Protein AF-A0A839UEH8-F1 (afdb_monomer_lite)

Structure (mmCIF, N/CA/C/O backbone):
data_AF-A0A839UEH8-F1
#
_entry.id   AF-A0A839UEH8-F1
#
loop_
_atom_site.group_PDB
_atom_site.id
_atom_site.type_symbol
_atom_site.label_atom_id
_atom_site.label_alt_id
_atom_site.label_comp_id
_atom_site.label_asym_i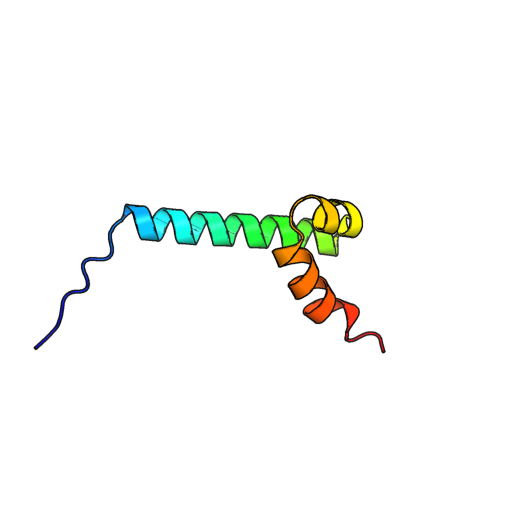d
_atom_site.label_entity_id
_atom_site.label_seq_id
_atom_site.pdbx_PDB_ins_code
_atom_site.Cartn_x
_atom_site.Cartn_y
_atom_site.Cartn_z
_atom_site.occupancy
_atom_site.B_iso_or_equiv
_atom_site.auth_seq_id
_atom_site.auth_comp_id
_atom_site.auth_asym_id
_atom_site.auth_atom_id
_atom_site.pdbx_PDB_model_num
ATOM 1 N N . MET A 1 1 ? -14.667 -8.850 36.475 1.00 37.69 1 MET A N 1
ATOM 2 C CA . MET A 1 1 ? -14.725 -7.415 36.132 1.00 37.69 1 MET A CA 1
ATOM 3 C C . MET A 1 1 ? -14.525 -7.310 34.634 1.00 37.69 1 MET A C 1
ATOM 5 O O . MET A 1 1 ? -13.403 -7.477 34.182 1.00 37.69 1 MET A O 1
ATOM 9 N N . SER A 1 2 ? -15.604 -7.160 33.867 1.00 45.53 2 SER A N 1
ATOM 10 C CA . SER A 1 2 ? -15.515 -7.042 32.409 1.00 45.53 2 SER A CA 1
ATOM 11 C C . SER A 1 2 ? -15.520 -5.564 32.061 1.00 45.53 2 SER A C 1
ATOM 13 O O . SER A 1 2 ? -16.559 -4.909 32.123 1.00 45.53 2 SER A O 1
ATOM 15 N N . THR A 1 3 ? -14.340 -5.021 31.785 1.00 49.34 3 THR A N 1
ATOM 16 C CA . THR A 1 3 ? -14.178 -3.645 31.324 1.00 49.34 3 THR A CA 1
ATOM 17 C C . THR A 1 3 ? -14.732 -3.579 29.905 1.00 49.34 3 THR A C 1
ATOM 19 O O . THR A 1 3 ? -14.098 -4.045 28.963 1.00 49.34 3 THR A O 1
ATOM 22 N N . ILE A 1 4 ? -15.955 -3.070 29.757 1.00 57.69 4 ILE A N 1
ATOM 23 C CA . ILE A 1 4 ? -16.542 -2.776 28.450 1.00 57.69 4 ILE A CA 1
ATOM 24 C C . ILE A 1 4 ? -15.713 -1.626 27.877 1.00 57.69 4 ILE A C 1
ATOM 26 O O . ILE A 1 4 ? -15.863 -0.479 28.298 1.00 57.69 4 ILE A O 1
ATOM 30 N N . GLN A 1 5 ? -14.788 -1.947 26.971 1.00 59.66 5 GLN A N 1
ATOM 31 C CA . GLN A 1 5 ? -14.133 -0.945 26.141 1.00 59.66 5 GLN A CA 1
ATOM 32 C C . GLN A 1 5 ? -15.235 -0.323 25.286 1.00 59.66 5 GLN A C 1
ATOM 34 O O . GLN A 1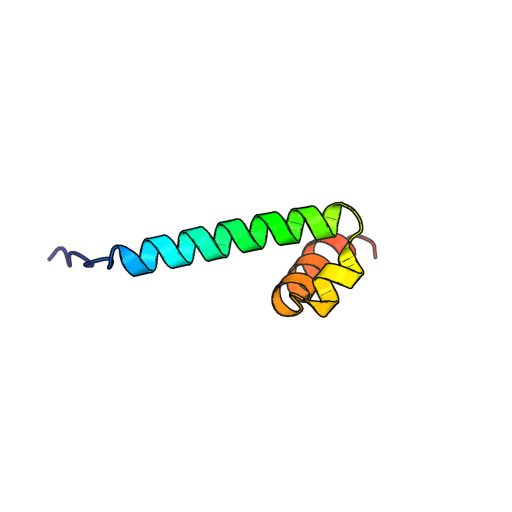 5 ? -15.798 -0.971 24.408 1.00 59.66 5 GLN A O 1
ATOM 39 N N . ARG A 1 6 ? -15.612 0.914 25.612 1.00 56.81 6 ARG A N 1
ATOM 40 C CA . ARG A 1 6 ? -16.371 1.761 24.697 1.00 56.81 6 ARG A CA 1
ATOM 41 C C . ARG A 1 6 ? -15.434 2.054 23.535 1.00 56.81 6 ARG A C 1
ATOM 43 O O . ARG A 1 6 ? -14.619 2.959 23.617 1.00 56.81 6 ARG A O 1
ATOM 50 N N . THR A 1 7 ? -15.502 1.234 22.501 1.00 63.00 7 THR A N 1
ATOM 51 C CA . THR A 1 7 ? -14.918 1.558 21.209 1.00 63.00 7 THR A CA 1
ATOM 52 C C . THR A 1 7 ? -15.778 2.662 20.612 1.00 63.00 7 THR A C 1
ATOM 54 O O . THR A 1 7 ? -16.958 2.452 20.319 1.00 63.00 7 THR A O 1
ATOM 57 N N . ASP A 1 8 ? -15.224 3.866 20.508 1.00 65.75 8 ASP A N 1
ATOM 58 C CA . ASP A 1 8 ? -15.892 4.969 19.836 1.00 65.75 8 ASP A CA 1
ATOM 59 C C . ASP A 1 8 ? -16.149 4.570 18.370 1.00 65.75 8 ASP A C 1
ATOM 61 O O . ASP A 1 8 ? -15.208 4.252 17.640 1.00 65.75 8 ASP A O 1
ATOM 65 N N . PRO A 1 9 ? -17.405 4.576 17.894 1.00 63.09 9 PRO A N 1
ATOM 66 C CA . PRO A 1 9 ? -17.745 4.118 16.545 1.00 63.09 9 PRO A CA 1
ATOM 67 C C . PRO A 1 9 ? -17.111 4.976 15.440 1.00 63.09 9 PRO A C 1
ATOM 69 O O . PRO A 1 9 ? -17.031 4.548 14.293 1.00 63.09 9 PRO A O 1
ATOM 72 N N . SER A 1 10 ? -16.655 6.188 15.767 1.00 64.19 10 SER A N 1
ATOM 73 C CA . SER A 1 10 ? -15.865 7.033 14.871 1.00 64.19 10 SER A CA 1
ATOM 74 C C . SER A 1 10 ? -14.423 6.555 14.711 1.00 64.19 10 SER A C 1
ATOM 76 O O . SER A 1 10 ? -13.871 6.726 13.633 1.00 64.19 10 SER A O 1
ATOM 78 N N . ALA A 1 11 ? -13.820 5.964 15.748 1.00 64.62 11 ALA A N 1
ATOM 79 C CA . ALA A 1 11 ? -12.464 5.423 15.674 1.00 64.62 11 ALA A CA 1
ATOM 80 C C . ALA A 1 11 ? -12.426 4.175 14.782 1.00 64.62 11 ALA A C 1
ATOM 82 O O . ALA A 1 11 ? -11.615 4.122 13.865 1.00 64.62 11 ALA A O 1
ATOM 83 N N . ILE A 1 12 ? -13.403 3.272 14.953 1.00 71.62 12 ILE A N 1
ATOM 84 C CA . ILE A 1 12 ? -13.547 2.060 14.128 1.00 71.62 12 ILE A CA 1
ATOM 85 C C . ILE A 1 12 ? -13.623 2.419 12.637 1.00 71.62 12 ILE A C 1
ATOM 87 O O . ILE A 1 12 ? -12.924 1.834 11.819 1.00 71.62 12 ILE A O 1
ATOM 91 N N . ARG A 1 13 ? -14.416 3.438 12.282 1.00 77.00 13 ARG A N 1
ATOM 92 C CA . ARG A 1 13 ? -14.553 3.878 10.886 1.00 77.00 13 ARG A CA 1
ATOM 93 C C . ARG A 1 13 ? -13.263 4.447 10.305 1.00 77.00 13 ARG A C 1
ATOM 95 O O . ARG A 1 13 ? -13.021 4.286 9.117 1.00 77.00 13 ARG A O 1
ATOM 102 N N . THR A 1 14 ? -12.461 5.139 11.111 1.00 82.88 14 THR A N 1
ATOM 103 C CA . THR A 1 14 ? -11.167 5.662 10.657 1.00 82.88 14 THR A CA 1
ATOM 104 C C . THR A 1 14 ? -10.186 4.522 10.415 1.00 82.88 14 THR A C 1
ATOM 106 O O . THR A 1 14 ? -9.549 4.506 9.370 1.00 82.88 14 THR A O 1
ATOM 109 N N . GLU A 1 15 ? -10.123 3.539 11.316 1.00 86.38 15 GLU A N 1
ATOM 110 C CA . GLU A 1 15 ? -9.267 2.357 11.152 1.00 86.38 15 GLU A CA 1
ATOM 111 C C . GLU A 1 15 ? -9.651 1.544 9.904 1.00 86.38 15 GLU A C 1
ATOM 113 O O . GLU A 1 15 ? -8.776 1.120 9.149 1.00 86.38 15 GLU A O 1
ATOM 118 N N . GLU A 1 16 ? -10.953 1.374 9.643 1.00 90.00 16 GLU A N 1
ATOM 119 C CA . GLU A 1 16 ? -11.449 0.733 8.417 1.00 90.00 16 GLU A CA 1
ATOM 120 C C . GLU A 1 16 ? -11.014 1.507 7.162 1.00 90.00 16 GLU A C 1
ATOM 122 O O . GLU A 1 16 ? -10.472 0.911 6.233 1.00 90.00 16 GLU A O 1
ATOM 127 N N . LEU A 1 17 ? -11.155 2.836 7.163 1.00 91.75 17 LEU A N 1
ATOM 128 C CA . LEU A 1 17 ? -10.742 3.684 6.039 1.00 91.75 17 LEU A CA 1
ATOM 129 C C . LEU A 1 17 ? -9.225 3.676 5.811 1.00 91.75 17 LEU A C 1
ATOM 131 O O . LEU A 1 17 ? -8.774 3.691 4.665 1.00 91.75 17 LEU A O 1
ATOM 135 N N . GLU A 1 18 ? -8.423 3.661 6.877 1.00 92.94 18 GLU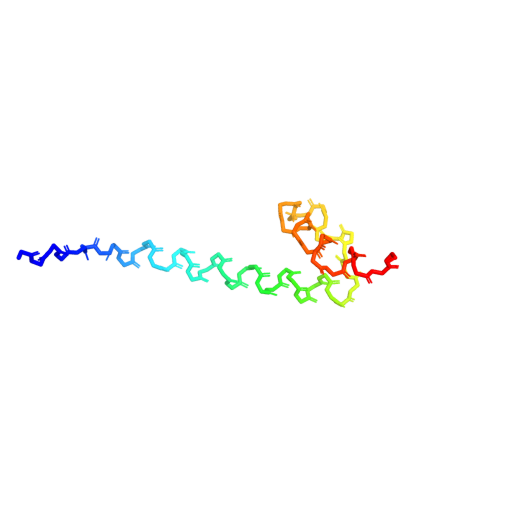 A N 1
ATOM 136 C CA . GLU A 1 18 ? -6.965 3.543 6.773 1.00 92.94 18 GLU A CA 1
ATOM 137 C C . GLU A 1 18 ? -6.556 2.195 6.172 1.00 92.94 18 GLU A C 1
ATOM 139 O O . GLU A 1 18 ? -5.620 2.134 5.370 1.00 92.94 18 GLU A O 1
ATOM 144 N N . HIS A 1 19 ? -7.281 1.127 6.508 1.00 93.00 19 HIS A N 1
ATOM 145 C CA . HIS A 1 19 ? -7.053 -0.194 5.939 1.00 93.00 19 HIS A CA 1
ATOM 146 C C . HIS A 1 19 ? -7.445 -0.261 4.455 1.00 93.00 19 HIS A C 1
ATOM 148 O O . HIS A 1 19 ? -6.656 -0.743 3.645 1.00 93.00 19 HIS A O 1
ATOM 154 N N . GLU A 1 20 ? -8.604 0.285 4.074 1.00 95.56 20 GLU A N 1
ATOM 155 C CA . GLU A 1 20 ? -9.025 0.376 2.666 1.00 95.56 20 GLU A CA 1
ATOM 156 C C . GLU A 1 20 ? -8.049 1.216 1.828 1.00 95.56 20 GLU A C 1
ATOM 158 O O . GLU A 1 20 ? -7.724 0.863 0.691 1.00 95.56 20 GLU A O 1
ATOM 163 N N . LEU A 1 21 ? -7.540 2.316 2.394 1.00 95.19 21 LEU A N 1
ATOM 164 C CA . LEU A 1 21 ? -6.512 3.128 1.750 1.00 95.19 21 LEU A CA 1
ATOM 165 C C . LEU A 1 21 ? -5.225 2.326 1.531 1.00 95.19 21 LEU A C 1
ATOM 167 O O . LEU A 1 21 ? -4.641 2.400 0.449 1.00 95.19 21 LEU A O 1
ATOM 171 N N . TYR A 1 22 ? -4.778 1.579 2.543 1.00 96.00 22 TYR A N 1
ATOM 172 C CA . TYR A 1 22 ? -3.585 0.745 2.432 1.00 96.00 22 TYR A CA 1
ATOM 173 C C . TYR A 1 22 ? -3.729 -0.297 1.313 1.00 96.00 22 TYR A C 1
ATOM 175 O O . TYR A 1 22 ? -2.845 -0.384 0.462 1.00 96.00 22 TYR A O 1
ATOM 183 N N . ASP A 1 23 ? -4.857 -1.008 1.260 1.00 96.12 23 ASP A N 1
ATOM 184 C CA . ASP A 1 23 ? -5.141 -2.029 0.239 1.00 96.12 23 ASP A CA 1
ATOM 185 C C . ASP A 1 23 ? -5.116 -1.431 -1.183 1.00 96.12 23 ASP A C 1
ATOM 187 O O . ASP A 1 23 ? -4.450 -1.939 -2.090 1.00 96.12 23 ASP A O 1
ATOM 191 N N . ALA A 1 24 ? -5.732 -0.258 -1.370 1.00 97.00 24 ALA A N 1
ATOM 192 C CA . ALA A 1 24 ? -5.704 0.450 -2.649 1.00 97.00 24 ALA A CA 1
ATOM 193 C C . ALA A 1 24 ? -4.278 0.859 -3.074 1.00 97.00 24 ALA A C 1
ATOM 195 O O . ALA A 1 24 ? -3.918 0.753 -4.254 1.00 97.00 24 ALA A O 1
ATOM 196 N N . VAL A 1 25 ? -3.457 1.319 -2.125 1.00 97.19 25 VAL A N 1
ATOM 197 C CA . VAL A 1 25 ? -2.056 1.697 -2.372 1.00 97.19 25 VAL A CA 1
ATOM 198 C C . VAL A 1 25 ? -1.198 0.470 -2.697 1.00 97.19 25 VAL A C 1
ATOM 200 O O . VAL A 1 25 ? -0.374 0.524 -3.613 1.00 97.19 25 VAL A O 1
ATOM 203 N N . GLU A 1 26 ? -1.417 -0.645 -2.006 1.00 96.69 26 GLU A N 1
ATOM 204 C CA . GLU A 1 26 ? -0.756 -1.924 -2.269 1.00 96.69 26 GLU A CA 1
ATOM 205 C C . GLU A 1 26 ? -1.058 -2.439 -3.682 1.00 96.69 26 GLU A C 1
ATOM 207 O O . GLU A 1 26 ? -0.137 -2.766 -4.436 1.00 96.69 26 GLU A O 1
ATOM 212 N N . ILE A 1 27 ? -2.326 -2.417 -4.105 1.00 96.75 27 ILE A N 1
ATOM 213 C CA . ILE A 1 27 ? -2.716 -2.797 -5.471 1.00 96.75 27 ILE A CA 1
ATOM 214 C C . ILE A 1 27 ? -2.022 -1.905 -6.509 1.00 96.75 27 ILE A C 1
ATOM 216 O O . ILE A 1 27 ? -1.549 -2.405 -7.534 1.00 96.75 27 ILE A O 1
ATOM 220 N N . ALA A 1 28 ? -1.947 -0.593 -6.268 1.00 96.81 28 ALA A N 1
ATOM 221 C CA . ALA A 1 28 ? -1.257 0.329 -7.168 1.00 96.81 28 ALA A CA 1
ATOM 222 C C . ALA A 1 28 ? 0.240 -0.014 -7.286 1.00 96.81 28 ALA A C 1
ATOM 224 O O . ALA A 1 28 ? 0.765 -0.086 -8.402 1.00 96.81 28 ALA A O 1
ATOM 225 N N . TYR A 1 29 ? 0.906 -0.294 -6.160 1.00 96.38 29 TYR A N 1
ATOM 226 C CA . TYR A 1 29 ? 2.306 -0.723 -6.130 1.00 96.38 29 TYR A CA 1
ATOM 227 C C . TYR A 1 29 ? 2.521 -2.001 -6.952 1.00 96.38 29 TYR A C 1
ATOM 229 O O . TYR A 1 29 ? 3.350 -2.014 -7.864 1.00 96.38 29 TYR A O 1
ATOM 237 N N . LEU A 1 30 ? 1.721 -3.043 -6.699 1.00 94.50 30 LEU A N 1
ATOM 238 C CA . LEU A 1 30 ? 1.814 -4.341 -7.383 1.00 94.50 30 LEU A CA 1
ATOM 239 C C . LEU A 1 30 ? 1.523 -4.253 -8.889 1.00 94.50 30 LEU A C 1
ATOM 241 O O . LEU A 1 30 ? 2.003 -5.076 -9.666 1.00 94.50 30 LEU A O 1
ATOM 245 N N . ARG A 1 31 ? 0.767 -3.241 -9.328 1.00 96.19 31 ARG A N 1
ATOM 246 C CA . ARG A 1 31 ? 0.515 -2.954 -10.751 1.00 96.19 31 ARG A CA 1
ATOM 247 C C . ARG A 1 31 ? 1.603 -2.104 -11.416 1.00 96.19 31 ARG A C 1
ATOM 249 O O . ARG A 1 31 ? 1.427 -1.692 -12.561 1.00 96.19 31 ARG A O 1
ATOM 256 N N . GLY A 1 32 ? 2.717 -1.853 -10.729 1.00 93.62 32 GLY A N 1
ATOM 257 C CA . GLY A 1 32 ? 3.869 -1.128 -11.266 1.00 93.62 32 GLY A CA 1
ATOM 258 C C . GLY A 1 32 ? 3.809 0.387 -11.080 1.00 93.62 32 GLY A C 1
ATOM 259 O O . GLY A 1 32 ? 4.675 1.090 -11.593 1.00 93.62 32 GLY A O 1
ATOM 260 N N . ALA A 1 33 ? 2.843 0.918 -10.322 1.00 96.56 33 ALA A N 1
ATOM 261 C CA . ALA A 1 33 ? 2.792 2.341 -9.975 1.00 96.56 33 ALA A CA 1
ATOM 262 C C . ALA A 1 33 ? 3.670 2.675 -8.750 1.00 96.56 33 ALA A C 1
ATOM 264 O O . ALA A 1 33 ? 3.346 3.569 -7.968 1.00 96.56 33 ALA A O 1
ATOM 265 N N . SER A 1 34 ? 4.782 1.960 -8.559 1.00 94.50 34 SER A N 1
ATOM 266 C CA . SER A 1 34 ? 5.639 2.070 -7.374 1.00 94.50 34 SER A CA 1
ATOM 267 C C . SER A 1 34 ? 6.219 3.478 -7.181 1.00 94.50 34 SER A C 1
ATOM 269 O O . SER A 1 34 ? 6.255 3.961 -6.052 1.00 94.50 34 SER A O 1
ATOM 271 N N . GLU A 1 35 ? 6.583 4.191 -8.255 1.00 96.06 35 GLU A N 1
ATOM 272 C CA . GLU A 1 35 ? 7.022 5.596 -8.168 1.00 96.06 35 GLU A CA 1
ATOM 273 C C . GLU A 1 35 ? 5.913 6.535 -7.681 1.00 96.06 35 GLU A C 1
ATOM 275 O O . GLU A 1 35 ? 6.152 7.401 -6.839 1.00 96.06 35 GLU A O 1
ATOM 280 N N . TRP A 1 36 ? 4.682 6.346 -8.162 1.00 96.94 36 TRP A N 1
ATOM 281 C CA . TRP A 1 36 ? 3.538 7.132 -7.704 1.00 96.94 36 TRP A CA 1
ATOM 282 C C . TRP A 1 36 ? 3.261 6.876 -6.216 1.00 96.94 36 TRP A C 1
ATOM 284 O O . TRP A 1 36 ? 3.103 7.820 -5.439 1.00 96.94 36 TRP A O 1
ATOM 294 N N . VAL A 1 37 ? 3.307 5.607 -5.793 1.00 96.94 37 VAL A N 1
ATOM 295 C CA . VAL A 1 37 ? 3.170 5.219 -4.381 1.00 96.94 37 VAL A CA 1
ATOM 296 C C . VAL A 1 37 ? 4.290 5.826 -3.529 1.00 96.94 37 VAL A C 1
ATOM 298 O O . VAL A 1 37 ? 4.013 6.351 -2.454 1.00 96.94 37 VAL A O 1
ATOM 301 N N . ARG A 1 38 ? 5.534 5.852 -4.022 1.00 96.50 38 ARG A N 1
ATOM 302 C CA . ARG A 1 38 ? 6.677 6.471 -3.330 1.00 96.50 38 ARG A CA 1
ATOM 303 C C . ARG A 1 38 ? 6.483 7.965 -3.073 1.00 96.50 38 ARG A C 1
ATOM 305 O O . ARG A 1 38 ? 6.871 8.449 -2.013 1.00 96.50 38 ARG A O 1
ATOM 312 N N . ILE A 1 39 ? 5.916 8.693 -4.036 1.00 97.50 39 ILE A N 1
ATOM 313 C CA . ILE A 1 39 ? 5.716 10.148 -3.944 1.00 97.50 39 ILE A CA 1
ATOM 314 C C . ILE A 1 39 ? 4.556 10.488 -3.003 1.00 97.50 39 ILE A C 1
ATOM 316 O O . ILE A 1 39 ? 4.675 11.402 -2.189 1.00 97.50 39 ILE A O 1
ATOM 320 N N . HIS A 1 40 ? 3.435 9.772 -3.117 1.00 96.62 40 HIS A N 1
ATOM 321 C CA . HIS A 1 40 ? 2.196 10.128 -2.418 1.00 96.62 40 HIS A CA 1
ATOM 322 C C . HIS A 1 40 ? 2.025 9.436 -1.064 1.00 96.62 40 HIS A C 1
ATOM 324 O O . HIS A 1 40 ? 1.423 10.008 -0.157 1.00 96.62 40 HIS A O 1
ATOM 330 N N . TYR A 1 41 ? 2.571 8.231 -0.909 1.00 96.06 41 TYR A N 1
ATOM 331 C CA . TYR A 1 41 ? 2.404 7.393 0.276 1.00 96.06 41 TYR A CA 1
ATOM 332 C C . TYR A 1 41 ? 3.742 6.774 0.713 1.00 96.06 41 TYR A C 1
ATOM 334 O O . TYR A 1 41 ? 3.866 5.547 0.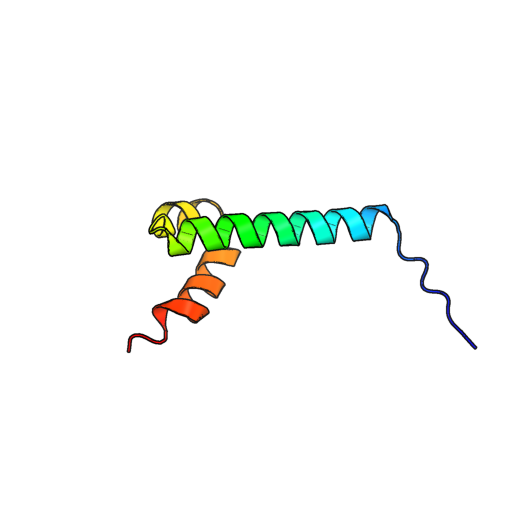772 1.00 96.06 41 TYR A O 1
ATOM 342 N N . PRO A 1 42 ? 4.757 7.593 1.057 1.00 94.69 42 PRO A N 1
ATOM 343 C CA . PRO A 1 42 ? 6.110 7.109 1.350 1.00 94.69 42 PRO A CA 1
ATOM 344 C C . PRO A 1 42 ? 6.139 6.067 2.479 1.00 94.69 42 PRO A C 1
ATOM 346 O O . PRO A 1 42 ? 6.815 5.051 2.361 1.00 94.69 42 PRO A O 1
ATOM 349 N N . GLN A 1 43 ? 5.317 6.256 3.515 1.00 92.94 43 GLN A N 1
ATOM 350 C CA . GLN A 1 43 ? 5.191 5.319 4.637 1.00 92.94 43 GLN A CA 1
ATOM 351 C C . GLN A 1 43 ? 4.697 3.919 4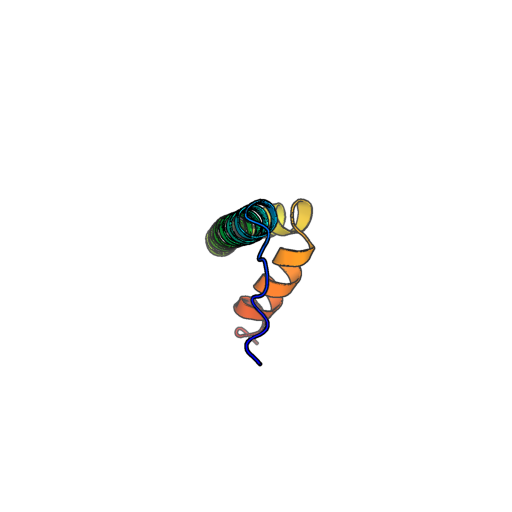.232 1.00 92.94 43 GLN A C 1
ATOM 353 O O . GLN A 1 43 ? 5.074 2.923 4.849 1.00 92.94 43 GLN A O 1
ATOM 358 N N . TYR A 1 44 ? 3.846 3.828 3.206 1.00 95.12 44 TYR A N 1
ATOM 359 C CA . TYR A 1 44 ? 3.368 2.548 2.683 1.00 95.12 44 TYR A CA 1
ATOM 360 C C . TYR A 1 44 ? 4.361 1.981 1.673 1.00 95.12 44 TYR A C 1
ATOM 362 O O . TYR A 1 44 ? 4.630 0.785 1.706 1.00 95.12 44 TYR A O 1
ATOM 370 N N . TYR A 1 45 ? 4.982 2.837 0.855 1.00 94.94 45 TYR A N 1
ATOM 371 C CA . TYR A 1 45 ? 6.049 2.440 -0.061 1.00 94.94 45 TYR A CA 1
ATOM 372 C C . TYR A 1 45 ? 7.181 1.703 0.656 1.00 94.94 45 TYR A C 1
ATOM 374 O O . TYR A 1 45 ? 7.578 0.636 0.205 1.00 94.94 45 TYR A O 1
ATOM 382 N N . GLU A 1 46 ? 7.686 2.227 1.778 1.00 93.31 46 GLU A N 1
ATOM 383 C CA . GLU A 1 46 ? 8.782 1.586 2.518 1.00 93.31 46 GLU A CA 1
ATOM 384 C C . GLU A 1 46 ? 8.417 0.164 2.968 1.00 93.31 46 GLU A C 1
ATOM 386 O O . GLU A 1 46 ? 9.213 -0.760 2.800 1.00 93.31 46 GLU A O 1
ATOM 391 N N . ARG A 1 47 ? 7.191 -0.033 3.471 1.00 93.50 47 ARG A N 1
ATOM 392 C CA . ARG A 1 47 ? 6.695 -1.358 3.875 1.00 93.50 47 ARG A CA 1
ATOM 393 C C . ARG A 1 47 ? 6.545 -2.296 2.684 1.00 93.50 47 ARG A C 1
ATOM 395 O O . ARG A 1 47 ? 7.048 -3.414 2.735 1.00 93.50 47 ARG A O 1
ATOM 402 N N . LEU A 1 48 ? 5.898 -1.832 1.617 1.00 94.12 48 LEU A N 1
ATOM 403 C CA . LEU A 1 48 ? 5.646 -2.619 0.408 1.00 94.12 48 LEU A CA 1
ATOM 404 C C . LEU A 1 48 ? 6.957 -3.005 -0.288 1.00 94.12 48 LEU A C 1
ATOM 406 O O . LEU A 1 48 ? 7.135 -4.149 -0.692 1.00 94.12 48 LEU A O 1
ATOM 410 N N . HIS A 1 49 ? 7.916 -2.086 -0.354 1.00 92.81 49 HIS A N 1
ATOM 411 C CA . HIS A 1 49 ? 9.238 -2.336 -0.916 1.00 92.81 49 HIS A CA 1
ATOM 412 C C . HIS A 1 49 ? 10.030 -3.357 -0.083 1.00 92.81 49 HIS A C 1
ATOM 414 O O . HIS A 1 49 ? 10.661 -4.259 -0.632 1.00 92.81 49 HIS A O 1
ATOM 420 N N . MET A 1 50 ? 9.968 -3.282 1.251 1.00 90.25 50 MET A N 1
ATOM 421 C CA . MET A 1 50 ? 10.563 -4.319 2.104 1.00 90.25 50 MET A CA 1
ATOM 422 C C . MET A 1 50 ? 9.870 -5.677 1.928 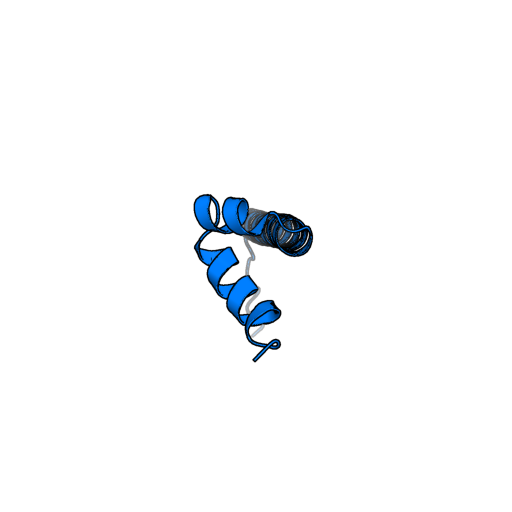1.00 90.25 50 MET A C 1
ATOM 424 O O . MET A 1 50 ? 10.532 -6.706 1.881 1.00 90.25 50 MET A O 1
ATOM 428 N N . GLN A 1 51 ? 8.547 -5.690 1.807 1.00 90.25 51 GLN A N 1
ATOM 429 C CA . GLN A 1 51 ? 7.761 -6.919 1.728 1.00 90.25 51 GLN A CA 1
ATOM 430 C C . GLN A 1 51 ? 7.920 -7.653 0.392 1.00 90.25 51 GLN A C 1
ATOM 432 O O . GLN A 1 51 ? 8.067 -8.874 0.382 1.00 90.25 51 GLN A O 1
ATOM 437 N N . TYR A 1 52 ? 7.887 -6.920 -0.722 1.00 87.44 52 TYR A N 1
ATOM 438 C CA . TYR A 1 52 ? 7.825 -7.498 -2.064 1.00 87.44 52 TYR A CA 1
ATOM 439 C C . TYR A 1 52 ? 9.170 -7.484 -2.797 1.00 87.44 52 TYR A C 1
ATOM 441 O O . TYR A 1 52 ? 9.477 -8.438 -3.507 1.00 87.44 52 TYR A O 1
ATOM 449 N N . ASP A 1 53 ? 9.993 -6.451 -2.600 1.00 76.38 53 ASP A N 1
ATOM 450 C CA . ASP A 1 53 ? 11.264 -6.291 -3.323 1.00 76.38 53 ASP A CA 1
ATOM 451 C C . ASP A 1 53 ? 12.445 -6.953 -2.591 1.00 76.38 53 ASP A C 1
ATOM 453 O O . ASP A 1 53 ? 13.374 -7.455 -3.219 1.00 76.38 53 ASP A O 1
ATOM 457 N N . SER A 1 54 ? 12.391 -7.072 -1.256 1.00 65.44 54 SER A N 1
ATOM 458 C CA . SER A 1 54 ? 13.481 -7.715 -0.490 1.00 65.44 54 SER A CA 1
ATOM 459 C C . SER A 1 54 ? 13.538 -9.242 -0.643 1.00 65.44 54 SER A C 1
ATOM 461 O O . SER A 1 54 ? 14.448 -9.872 -0.111 1.00 65.44 54 SER A O 1
ATOM 463 N N . CYS A 1 55 ? 12.596 -9.849 -1.374 1.00 54.38 55 CYS A N 1
ATOM 464 C CA . CYS A 1 55 ? 12.602 -11.278 -1.700 1.00 54.38 55 CYS A CA 1
ATOM 465 C C . CYS A 1 55 ? 13.293 -11.589 -3.047 1.00 54.38 55 CYS A C 1
ATOM 467 O O . CYS A 1 55 ? 13.413 -12.755 -3.415 1.00 54.38 55 CYS A O 1
ATOM 469 N N . ALA A 1 56 ? 13.755 -10.568 -3.782 1.00 51.16 56 ALA A N 1
ATOM 470 C CA . ALA A 1 56 ? 14.410 -10.715 -5.086 1.00 51.16 56 ALA A CA 1
ATOM 471 C C . ALA A 1 56 ? 15.958 -10.681 -5.039 1.00 51.16 56 ALA A C 1
ATOM 473 O O . ALA A 1 56 ? 16.585 -10.594 -6.096 1.00 51.16 56 ALA A O 1
ATOM 474 N N . ALA A 1 57 ? 16.570 -10.738 -3.847 1.00 45.47 57 ALA A N 1
ATOM 475 C CA . ALA A 1 57 ? 18.027 -10.709 -3.648 1.00 45.47 57 ALA A CA 1
ATOM 476 C C . ALA A 1 57 ? 18.633 -12.096 -3.382 1.00 45.47 57 ALA A C 1
ATOM 478 O O . ALA A 1 57 ? 18.034 -12.867 -2.598 1.00 45.47 57 ALA A O 1
#

Foldseek 3Di:
DDPPPPPPVVVVVVVVVVVVVLVVLLVCVVVVVLVVCCVPPVVSSVVSCVVPVVVVD

pLDDT: mean 83.17, std 17.4, range [37.69, 97.5]

Sequence (57 aa):
MSTIQRTDPSAIRTEELEHELYDAVEIAYLRGASEWVRIHYPQYYERLHMQYDSCAA

Secondary structure (DSSP, 8-state):
--------HHHHHHHHHHHHHHHHHHHHHHTT-HHHHHHH-HHHHHHHIIIIITT--

Organism: NCBI:txid300193

Radius of gyration: 15.94 Å; chains: 1; bounding box: 36×21×47 Å